Protein AF-B0XJV4-F1 (afdb_monomer_lite)

Organism: Culex quinquefasciatus (NCBI:txid7176)

Sequence (172 aa):
MNEFKGIVATGRPPSSPLPLRTKPLLPRSIPRLGGVAFAVATKNEILNTVAEYRKQFEAILARNQALPESQRIPMECFDLDERITADLKRELQAEMDLVKRKTAFDVEKARLSGEKLRKFFLEEMESMPIEVLGVRIETSVKSFRIGKLNDEYFQTVADLEERIEAEEARRR

Secondary structure (DSSP, 8-state):
----------PPPPPPPPPP-PPP-PPS------HHHHHHHHHHHHHHHHHHHHHHHHHHHHHHHHS-GGGPPPGGGGSPPHHHHHHHHHHHHHHHHHHHHHHHHHHHHHHHHHHHHHIIIIITBSS---EEE-SSSS-EEEPPP-BPPPHHHHHHHHHHHHHHHHHHHHH-

pLDDT: mean 82.24, std 18.21, range [34.78, 97.56]

Radius of gyration: 39.9 Å; chains: 1; bounding box: 121×63×105 Å

Structure (mmCIF, N/CA/C/O backbone):
data_AF-B0XJV4-F1
#
_entry.id   AF-B0XJV4-F1
#
loop_
_atom_site.group_PDB
_atom_site.id
_atom_site.type_symbol
_atom_site.label_atom_id
_atom_site.label_alt_id
_atom_site.label_comp_id
_atom_site.label_asym_id
_atom_site.label_entity_id
_atom_site.label_seq_id
_atom_site.pdbx_PDB_ins_code
_atom_site.Cartn_x
_atom_site.Cartn_y
_atom_site.Cartn_z
_atom_site.occupancy
_atom_site.B_iso_or_equiv
_atom_site.auth_seq_id
_atom_site.auth_comp_id
_atom_site.auth_asym_id
_atom_site.auth_atom_id
_atom_site.pdbx_PDB_model_num
ATOM 1 N N . MET A 1 1 ? -75.404 22.341 51.502 1.00 34.78 1 MET A N 1
ATOM 2 C CA . MET A 1 1 ? -75.491 21.281 50.479 1.00 34.78 1 MET A CA 1
ATOM 3 C C . MET A 1 1 ? -74.868 21.813 49.203 1.00 34.78 1 MET A C 1
ATOM 5 O O . MET A 1 1 ? -75.345 22.828 48.725 1.00 34.78 1 MET A O 1
ATOM 9 N N . ASN A 1 2 ? -73.811 21.127 48.755 1.00 38.44 2 ASN A N 1
ATOM 10 C CA . ASN A 1 2 ? -73.199 21.072 47.418 1.00 38.44 2 ASN A CA 1
ATOM 11 C C . ASN A 1 2 ? -72.701 22.353 46.726 1.00 38.44 2 ASN A C 1
ATOM 13 O O . ASN A 1 2 ? -73.401 23.347 46.677 1.00 38.44 2 ASN A O 1
ATOM 17 N N . GLU A 1 3 ? -71.561 22.395 46.034 1.00 36.62 3 GLU A N 1
ATOM 18 C CA . GLU A 1 3 ? -70.307 21.621 45.975 1.00 36.62 3 GLU A CA 1
ATOM 19 C C . GLU A 1 3 ? -69.396 22.390 44.977 1.00 36.62 3 GLU A C 1
ATOM 21 O O . GLU A 1 3 ? -69.869 22.932 43.985 1.00 36.62 3 GLU A O 1
ATOM 26 N N . PHE A 1 4 ? -68.100 22.467 45.290 1.00 39.34 4 PHE A N 1
ATOM 27 C CA . PHE A 1 4 ? -66.919 22.618 44.419 1.00 39.34 4 PHE A CA 1
ATOM 28 C C . PHE A 1 4 ? -66.830 23.638 43.253 1.00 39.34 4 PHE A C 1
ATOM 30 O O . PHE A 1 4 ? -67.255 23.420 42.125 1.00 39.34 4 PHE A O 1
ATOM 37 N N . LYS A 1 5 ? -66.055 24.696 43.555 1.00 44.75 5 LYS A N 1
ATOM 38 C CA . LYS A 1 5 ? -64.927 25.305 42.808 1.00 44.75 5 LYS A CA 1
ATOM 39 C C . LYS A 1 5 ? -64.725 24.920 41.331 1.00 44.75 5 LYS A C 1
ATOM 41 O O . LYS A 1 5 ? -64.356 23.798 41.000 1.00 44.75 5 LYS A O 1
ATOM 46 N N . GLY A 1 6 ? -64.785 25.951 40.487 1.00 44.38 6 GLY A N 1
ATOM 47 C CA . GLY A 1 6 ? -64.412 25.920 39.078 1.00 44.38 6 GLY A CA 1
ATOM 48 C C . GLY A 1 6 ? -62.908 25.762 38.806 1.00 44.38 6 GLY A C 1
ATOM 49 O O . GLY A 1 6 ? -62.067 26.397 39.436 1.00 44.38 6 GLY A O 1
ATOM 50 N N . ILE A 1 7 ? -62.639 24.891 37.831 1.00 42.97 7 ILE A N 1
ATOM 51 C CA . ILE A 1 7 ? -61.657 24.969 36.734 1.00 42.97 7 ILE A CA 1
ATOM 52 C C . ILE A 1 7 ? -60.261 25.499 37.109 1.00 42.97 7 ILE A C 1
ATOM 54 O O . ILE A 1 7 ? -59.965 26.690 37.038 1.00 42.97 7 ILE A O 1
ATOM 58 N N . VAL A 1 8 ? -59.366 24.556 37.414 1.00 47.91 8 VAL A N 1
ATOM 59 C CA . VAL A 1 8 ? -57.912 24.756 37.460 1.00 47.91 8 VAL A CA 1
ATOM 60 C C . VAL A 1 8 ? -57.360 24.714 36.033 1.00 47.91 8 VAL A C 1
ATOM 62 O O . VAL A 1 8 ? -57.520 23.726 35.320 1.00 47.91 8 VAL A O 1
ATOM 65 N N . ALA A 1 9 ? -56.692 25.794 35.632 1.00 48.69 9 ALA A N 1
ATOM 66 C CA . ALA A 1 9 ? -55.931 25.893 34.396 1.00 48.69 9 ALA A CA 1
ATOM 67 C C . ALA A 1 9 ? -54.719 24.943 34.421 1.00 48.69 9 ALA A C 1
ATOM 69 O O . ALA A 1 9 ? -53.778 25.150 35.185 1.00 48.69 9 ALA A O 1
ATOM 70 N N . THR A 1 10 ? -54.701 23.924 33.561 1.00 45.47 10 THR A N 1
ATOM 71 C CA . THR A 1 10 ? -53.508 23.107 33.295 1.00 45.47 10 THR A CA 1
ATOM 72 C C . THR A 1 10 ? -52.763 23.664 32.083 1.00 45.47 10 THR A C 1
ATOM 74 O O . THR A 1 10 ? -52.803 23.134 30.974 1.00 45.47 10 THR A O 1
ATOM 77 N N . GLY A 1 11 ? -52.073 24.786 32.298 1.00 44.41 11 GLY A N 1
ATOM 78 C CA . GLY A 1 11 ? -51.086 25.302 31.355 1.00 44.41 11 GLY A CA 1
ATOM 79 C C . GLY A 1 11 ? -49.894 24.349 31.265 1.00 44.41 11 GLY A C 1
ATOM 80 O O . GLY A 1 11 ? -49.215 24.091 32.257 1.00 44.41 11 GLY A O 1
ATOM 81 N N . ARG A 1 12 ? -49.635 23.815 30.069 1.00 52.47 12 ARG A N 1
ATOM 82 C CA . ARG A 1 12 ? -48.398 23.095 29.744 1.00 52.47 12 ARG A CA 1
ATOM 83 C C . ARG A 1 12 ? -47.239 24.105 29.809 1.00 52.47 12 ARG A C 1
ATOM 85 O O . ARG A 1 12 ? -47.327 25.123 29.121 1.00 52.47 12 ARG A O 1
ATOM 92 N N . PRO A 1 13 ? -46.181 23.888 30.607 1.00 56.16 13 PRO A N 1
ATOM 93 C CA . PRO A 1 13 ? -45.066 24.827 30.644 1.00 56.16 13 PRO A CA 1
ATOM 94 C C . PRO A 1 13 ? -44.337 24.837 29.287 1.00 56.16 13 PRO A C 1
ATOM 96 O O . PRO A 1 13 ? -44.207 23.778 28.661 1.00 56.16 13 PRO A O 1
ATOM 99 N N . PRO A 1 14 ? -43.871 26.004 28.803 1.00 50.50 14 PRO A N 1
ATOM 100 C CA . PRO A 1 14 ? -43.120 26.089 27.559 1.00 50.50 14 PRO A CA 1
ATOM 101 C C . PRO A 1 14 ? -41.800 25.324 27.690 1.00 50.50 14 PRO A C 1
ATOM 103 O O . PRO A 1 14 ? -41.048 25.502 28.649 1.00 50.50 14 PRO A O 1
ATOM 106 N N . SER A 1 15 ? -41.536 24.460 26.710 1.00 57.25 15 SER A N 1
ATOM 107 C CA . SER A 1 15 ? -40.297 23.699 26.571 1.00 57.25 15 SER A CA 1
ATOM 108 C C . SER A 1 15 ? -39.095 24.639 26.609 1.00 57.25 15 SER A C 1
ATOM 110 O O . SER A 1 15 ? -38.951 25.504 25.742 1.00 57.25 15 SER A O 1
ATOM 112 N N . SER A 1 16 ? -38.235 24.463 27.606 1.00 55.16 16 SER A N 1
ATOM 113 C CA . SER A 1 16 ? -36.962 25.169 27.698 1.00 55.16 16 SER A CA 1
ATOM 114 C C . SER A 1 16 ? -36.120 24.877 26.445 1.00 55.16 16 SER A C 1
ATOM 116 O O . SER A 1 16 ? -36.007 23.709 26.062 1.00 55.16 16 SER A O 1
ATOM 118 N N . PRO A 1 17 ? -35.530 25.888 25.784 1.00 52.66 17 PRO A N 1
ATOM 119 C CA . PRO A 1 17 ? -34.631 25.642 24.665 1.00 52.66 17 PRO A CA 1
ATOM 120 C C . PRO A 1 17 ? -33.374 24.921 25.169 1.00 52.66 17 PRO A C 1
ATOM 122 O O . PRO A 1 17 ? -32.753 25.342 26.145 1.00 52.66 17 PRO A O 1
ATOM 125 N N . LEU A 1 18 ? -33.019 23.816 24.507 1.00 53.72 18 LEU A N 1
ATOM 126 C CA . LEU A 1 18 ? -31.783 23.076 24.769 1.00 53.72 18 LEU A CA 1
ATOM 127 C C . LEU A 1 18 ? -30.577 24.024 24.637 1.00 53.72 18 LEU A C 1
ATOM 129 O O . LEU A 1 18 ? -30.539 24.817 23.689 1.00 53.72 18 LEU A O 1
ATOM 133 N N . PRO A 1 19 ? -29.580 23.958 25.537 1.00 47.69 19 PRO A N 1
ATOM 134 C CA . PRO A 1 19 ? -28.395 24.788 25.412 1.00 47.69 19 PRO A CA 1
ATOM 135 C C . PRO A 1 19 ? -27.655 24.422 24.122 1.00 47.69 19 PRO A C 1
ATOM 137 O O . PRO A 1 19 ? -27.308 23.263 23.886 1.00 47.69 19 PRO A O 1
ATOM 140 N N . LEU A 1 20 ? -27.422 25.428 23.277 1.00 51.75 20 LEU A N 1
ATOM 141 C CA . LEU A 1 20 ? -26.577 25.311 22.095 1.00 51.75 20 LEU A CA 1
ATOM 142 C C . LEU A 1 20 ? -2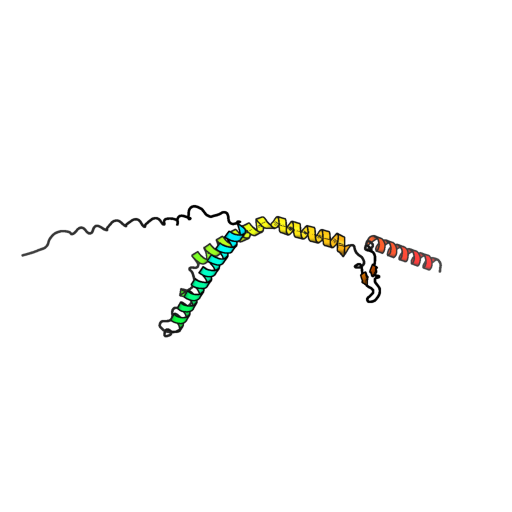5.212 24.765 22.522 1.00 51.75 20 LEU A C 1
ATOM 144 O O . LEU A 1 20 ? -24.530 25.360 23.356 1.00 51.75 20 LEU A O 1
ATOM 148 N N . ARG A 1 21 ? -24.826 23.628 21.937 1.00 47.59 21 ARG A N 1
ATOM 149 C CA . ARG A 1 21 ? -23.520 22.988 22.104 1.00 47.59 21 ARG A CA 1
ATOM 150 C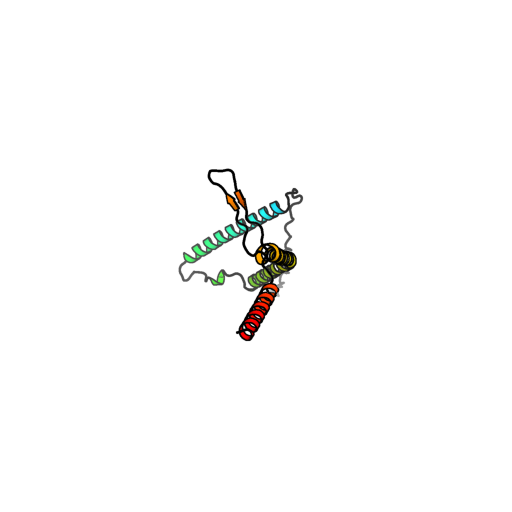 C . ARG A 1 21 ? -22.425 24.002 21.766 1.00 47.59 21 ARG A C 1
ATOM 152 O O . ARG A 1 21 ? -22.141 24.255 20.595 1.00 47.59 21 ARG A O 1
ATOM 159 N N . THR A 1 22 ? -21.823 24.605 22.786 1.00 47.50 22 THR A N 1
ATOM 160 C CA . THR A 1 22 ? -20.667 25.480 22.622 1.00 47.50 22 THR A CA 1
ATOM 161 C C . THR A 1 22 ? -19.515 24.630 22.095 1.00 47.50 22 THR A C 1
ATOM 163 O O . THR A 1 22 ? -19.130 23.622 22.689 1.00 47.50 22 THR A O 1
ATOM 166 N N . LYS A 1 23 ? -18.994 24.984 20.915 1.00 46.38 23 LYS A N 1
ATOM 167 C CA . LYS A 1 23 ? -17.762 24.377 20.400 1.00 46.38 23 LYS A CA 1
ATOM 168 C C . LYS A 1 23 ? -16.652 24.640 21.428 1.00 46.38 23 LYS A C 1
ATOM 170 O O . LYS A 1 23 ? -16.542 25.786 21.873 1.00 46.38 23 LYS A O 1
ATOM 175 N N . PRO A 1 24 ? -15.835 23.642 21.806 1.00 45.16 24 PRO A N 1
ATOM 176 C CA . PRO A 1 24 ? -14.701 23.894 22.680 1.00 45.16 24 PRO A CA 1
ATOM 177 C C . PRO A 1 24 ? -13.774 24.909 22.002 1.00 45.16 24 PRO A C 1
ATOM 179 O O . PRO A 1 24 ? -13.377 24.743 20.847 1.00 45.16 24 PRO A O 1
ATOM 182 N N . LEU A 1 25 ? -13.493 26.002 22.713 1.00 49.09 25 LEU A N 1
ATOM 183 C CA . LEU A 1 25 ? -12.528 27.016 22.307 1.00 49.09 25 LEU A CA 1
ATOM 184 C C . LEU A 1 25 ? -11.150 26.353 22.231 1.00 49.09 25 LEU A C 1
ATOM 186 O O . LEU A 1 25 ? -10.616 25.917 23.249 1.00 49.09 25 LEU A O 1
ATOM 190 N N . LEU A 1 26 ? -10.580 26.273 21.028 1.00 49.12 26 LEU A N 1
ATOM 191 C CA . LEU A 1 26 ? -9.185 25.871 20.853 1.00 49.12 26 LEU A CA 1
ATOM 192 C C . LEU A 1 26 ? -8.279 26.857 21.616 1.00 49.12 26 LEU A C 1
ATOM 194 O O . LEU A 1 26 ? -8.506 28.072 21.529 1.00 49.12 26 LEU A O 1
ATOM 198 N N . PRO A 1 27 ? -7.265 26.374 22.357 1.00 47.16 27 PRO A N 1
ATOM 199 C CA . PRO A 1 27 ? -6.384 27.238 23.127 1.00 47.16 27 PRO A CA 1
ATOM 200 C C . PRO A 1 27 ? -5.652 28.221 22.207 1.00 47.16 27 PRO A C 1
ATOM 202 O O . PRO A 1 27 ? -5.064 27.851 21.188 1.00 47.16 27 PRO A O 1
ATOM 205 N N . ARG A 1 28 ? -5.710 29.507 22.573 1.00 50.03 28 ARG A N 1
ATOM 206 C CA . ARG A 1 28 ? -4.953 30.573 21.914 1.00 50.03 28 ARG A CA 1
ATOM 207 C C . ARG A 1 28 ? -3.458 30.346 22.175 1.00 50.03 28 ARG A C 1
ATOM 209 O O . ARG A 1 28 ? -3.051 30.132 23.310 1.00 50.03 28 ARG A O 1
ATOM 216 N N . SER A 1 29 ? -2.675 30.440 21.102 1.00 54.31 29 SER A N 1
ATOM 217 C CA . SER A 1 29 ? -1.221 30.228 20.995 1.00 54.31 29 SER A CA 1
ATOM 218 C C . SER A 1 29 ? -0.736 28.781 21.165 1.00 54.31 29 SER A C 1
ATOM 220 O O . SER A 1 29 ? -0.538 28.287 22.268 1.00 54.31 29 SER A O 1
ATOM 222 N N . ILE A 1 30 ? -0.480 28.121 20.031 1.00 51.50 30 ILE A N 1
ATOM 223 C CA . ILE A 1 30 ? 0.308 26.886 19.962 1.00 51.50 30 ILE A CA 1
ATOM 224 C C . ILE A 1 30 ? 1.721 27.286 19.495 1.00 51.50 30 ILE A C 1
ATOM 226 O O . ILE A 1 30 ? 1.837 27.985 18.480 1.00 51.50 30 ILE A O 1
ATOM 230 N N . PRO A 1 31 ? 2.799 26.899 20.205 1.00 45.88 31 PRO A N 1
ATOM 231 C CA . PRO A 1 31 ? 4.165 27.118 19.737 1.00 45.88 31 PRO A CA 1
ATOM 232 C C . PRO A 1 31 ? 4.381 26.373 18.415 1.00 45.88 31 PRO A C 1
ATOM 234 O O . PRO A 1 31 ? 3.847 25.283 18.221 1.00 45.88 31 PRO A O 1
ATOM 237 N N . ARG A 1 32 ? 5.151 26.963 17.490 1.00 45.84 32 ARG A N 1
ATOM 238 C CA . ARG A 1 32 ? 5.447 26.402 16.158 1.00 45.84 32 ARG A CA 1
ATOM 239 C C . ARG A 1 32 ? 6.309 25.132 16.259 1.00 45.84 32 ARG A C 1
ATOM 241 O O . ARG A 1 32 ? 7.484 25.144 15.914 1.00 45.84 32 ARG A O 1
ATOM 248 N N . LEU A 1 33 ? 5.737 24.035 16.737 1.00 50.19 33 LEU A N 1
ATOM 249 C CA . LEU A 1 33 ? 6.283 22.696 16.560 1.00 50.19 33 LEU A CA 1
ATOM 250 C C . LEU A 1 33 ? 5.915 22.240 15.143 1.00 50.19 33 LEU A C 1
ATOM 252 O O . LEU A 1 33 ? 4.771 22.392 14.716 1.00 50.19 33 LEU A O 1
ATOM 256 N N . GLY A 1 34 ? 6.898 21.748 14.384 1.00 52.91 34 GLY A N 1
ATOM 257 C CA . GLY A 1 34 ? 6.715 21.338 12.989 1.00 52.91 34 GLY A CA 1
ATOM 258 C C . GLY A 1 34 ? 5.543 20.363 12.827 1.00 52.91 34 GLY A C 1
ATOM 259 O O . GLY A 1 34 ? 5.347 19.480 13.661 1.00 52.91 34 GLY A O 1
ATOM 260 N N . GLY A 1 35 ? 4.763 20.520 11.750 1.00 68.12 35 GLY A N 1
ATOM 261 C CA . GLY A 1 35 ? 3.467 19.846 11.569 1.00 68.12 35 GLY A CA 1
ATOM 262 C C . GLY A 1 35 ? 3.486 18.318 11.716 1.00 68.12 35 GLY A C 1
ATOM 263 O O . GLY A 1 35 ? 2.484 17.735 12.115 1.00 68.12 35 GLY A O 1
ATOM 264 N N . VAL A 1 36 ? 4.631 17.669 11.479 1.00 70.44 36 VAL A N 1
ATOM 265 C CA . VAL A 1 36 ? 4.805 16.218 11.667 1.00 70.44 36 VAL A CA 1
ATOM 266 C C . VAL A 1 36 ? 4.819 15.830 13.148 1.00 70.44 36 VAL A C 1
ATOM 268 O O . VAL A 1 36 ? 4.150 14.877 13.534 1.00 70.44 36 VAL A O 1
ATOM 271 N N . ALA A 1 37 ? 5.526 16.579 13.997 1.00 76.31 37 ALA A N 1
ATOM 272 C CA . ALA A 1 37 ? 5.592 16.294 15.431 1.00 76.31 37 ALA A CA 1
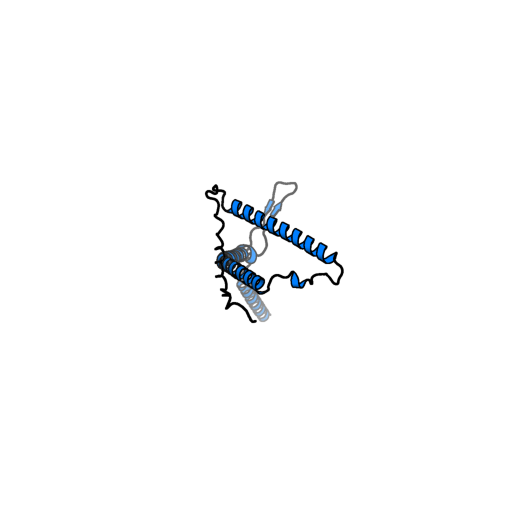ATOM 273 C C . ALA A 1 37 ? 4.221 16.477 16.098 1.00 76.31 37 ALA A C 1
ATOM 275 O O . ALA A 1 37 ? 3.815 15.659 16.921 1.00 76.31 37 ALA A O 1
ATOM 276 N N . PHE A 1 38 ? 3.479 17.507 15.680 1.00 75.75 38 PHE A N 1
ATOM 277 C CA . PHE A 1 38 ? 2.107 17.727 16.129 1.00 75.75 38 PHE A CA 1
ATOM 278 C C . PHE A 1 38 ? 1.173 16.585 15.700 1.00 75.75 38 PHE A C 1
ATOM 280 O O . PHE A 1 38 ? 0.443 16.058 16.532 1.00 75.75 38 PHE A O 1
ATOM 287 N N . ALA A 1 39 ? 1.237 16.145 14.438 1.00 78.50 39 ALA A N 1
ATOM 288 C CA . ALA A 1 39 ? 0.418 15.037 13.938 1.00 78.50 39 ALA A CA 1
ATOM 289 C C . ALA A 1 39 ? 0.713 13.697 14.641 1.00 78.50 39 ALA A C 1
ATOM 291 O O . ALA A 1 39 ? -0.192 12.897 14.873 1.00 78.50 39 ALA A O 1
ATOM 292 N N . VAL A 1 40 ? 1.975 13.440 14.996 1.00 87.31 40 VAL A N 1
ATOM 293 C CA . VAL A 1 40 ? 2.355 12.242 15.760 1.00 87.31 40 VAL A CA 1
ATOM 294 C C . VAL A 1 40 ? 1.822 12.317 17.190 1.00 87.31 40 VAL A C 1
ATOM 296 O O . VAL A 1 40 ? 1.285 11.330 17.690 1.00 87.31 40 VAL A O 1
ATOM 299 N N . ALA A 1 41 ? 1.928 13.479 17.837 1.00 88.06 41 ALA A N 1
ATOM 300 C CA . ALA A 1 41 ? 1.422 13.675 19.190 1.00 88.06 41 ALA A CA 1
ATOM 301 C C . ALA A 1 41 ? -0.102 13.484 19.265 1.00 88.06 41 ALA A C 1
ATOM 303 O O . ALA A 1 41 ? -0.573 12.716 20.101 1.00 88.06 41 ALA A O 1
ATOM 304 N N . THR A 1 42 ? -0.861 14.095 18.351 1.00 89.44 42 THR A N 1
ATOM 305 C CA . THR A 1 42 ? -2.326 13.949 18.305 1.00 89.44 42 THR A CA 1
ATOM 306 C C . THR A 1 42 ? -2.754 12.524 17.975 1.00 89.44 42 THR A C 1
ATOM 308 O O . THR A 1 42 ? -3.685 12.002 18.583 1.00 89.44 42 THR A O 1
ATOM 311 N N . LYS A 1 43 ? -2.049 11.841 17.064 1.00 92.38 43 LYS A N 1
ATOM 312 C CA . LYS A 1 43 ? -2.284 10.416 16.796 1.00 92.38 43 LYS A CA 1
ATOM 313 C C . LYS A 1 43 ? -2.105 9.578 18.061 1.00 92.38 43 LYS A C 1
ATOM 315 O O . LYS A 1 43 ? -2.957 8.748 18.363 1.00 92.38 43 LYS A O 1
ATOM 320 N N . ASN A 1 44 ? -1.006 9.779 18.785 1.00 93.06 44 ASN A N 1
ATOM 321 C CA . ASN A 1 44 ? -0.728 9.027 20.006 1.00 93.06 44 ASN A CA 1
ATOM 322 C C . ASN A 1 44 ? -1.775 9.302 21.091 1.00 93.06 44 ASN A C 1
ATOM 324 O O . ASN A 1 44 ? -2.195 8.373 21.773 1.00 93.06 44 ASN A O 1
ATOM 328 N N . GLU A 1 45 ? -2.237 10.546 21.216 1.00 95.38 45 GLU A N 1
ATOM 329 C CA . GLU A 1 45 ? -3.328 10.910 22.122 1.00 95.38 45 GLU A CA 1
ATOM 330 C C . GLU A 1 45 ? -4.614 10.142 21.791 1.00 95.38 45 GLU A C 1
ATOM 332 O O . GLU A 1 45 ? -5.157 9.464 22.660 1.00 95.38 45 GLU A O 1
ATOM 337 N N . ILE A 1 46 ? -5.038 10.146 20.522 1.00 93.81 46 ILE A N 1
ATOM 338 C CA . ILE A 1 46 ? -6.218 9.396 20.064 1.00 93.81 46 ILE A CA 1
ATOM 339 C C . ILE A 1 46 ? -6.064 7.899 20.359 1.00 93.81 46 ILE A C 1
ATOM 341 O O . ILE A 1 46 ? -6.996 7.268 20.856 1.00 93.81 46 ILE A O 1
ATOM 345 N N . LEU A 1 47 ? -4.890 7.321 20.086 1.00 94.94 47 LEU A N 1
ATOM 346 C CA . LEU A 1 47 ? -4.626 5.904 20.354 1.00 94.94 47 LEU A CA 1
ATOM 347 C C . LEU A 1 47 ? -4.718 5.573 21.846 1.00 94.94 47 LEU A C 1
ATOM 349 O O . LEU A 1 47 ? -5.296 4.547 22.204 1.00 94.94 47 LEU A O 1
ATOM 353 N N . ASN A 1 48 ? -4.207 6.447 22.712 1.00 95.94 48 ASN A N 1
ATOM 354 C CA . ASN A 1 48 ? -4.315 6.282 24.158 1.00 95.94 48 ASN A CA 1
ATOM 355 C C . ASN A 1 48 ? -5.776 6.343 24.617 1.00 95.94 48 ASN A C 1
ATOM 357 O O . ASN A 1 48 ? -6.204 5.515 25.418 1.00 95.94 48 ASN A O 1
ATOM 361 N N . THR A 1 49 ? -6.564 7.273 24.074 1.00 96.38 49 THR A N 1
ATOM 362 C CA . THR A 1 49 ? -7.999 7.371 24.369 1.00 96.38 49 THR A CA 1
ATOM 363 C C . THR A 1 49 ? -8.757 6.116 23.930 1.00 96.38 49 THR A C 1
ATOM 365 O O . THR A 1 49 ? -9.560 5.582 24.693 1.00 96.38 49 THR A O 1
ATOM 368 N N . VAL A 1 50 ? -8.475 5.593 22.732 1.00 95.25 50 VAL A N 1
ATOM 369 C CA . VAL A 1 50 ? -9.081 4.344 22.238 1.00 95.25 50 VAL A CA 1
ATOM 370 C C . VAL A 1 50 ? -8.696 3.154 23.118 1.00 95.25 50 VAL A C 1
ATOM 372 O O . VAL A 1 50 ? -9.552 2.328 23.435 1.00 95.25 50 VAL A O 1
ATOM 375 N N . ALA A 1 51 ? -7.433 3.067 23.542 1.00 96.25 51 ALA A N 1
ATOM 376 C CA . ALA A 1 51 ? -6.969 2.008 24.435 1.00 96.25 51 ALA A CA 1
ATOM 377 C C . ALA A 1 51 ? -7.688 2.047 25.794 1.00 96.25 51 ALA A C 1
ATOM 379 O O . ALA A 1 51 ? -8.102 1.006 26.305 1.00 96.25 51 ALA A O 1
ATOM 380 N N . GLU A 1 52 ? -7.893 3.242 26.346 1.00 97.44 52 GLU A N 1
ATOM 381 C CA . GLU A 1 52 ? -8.629 3.427 27.595 1.00 97.44 52 GLU A CA 1
ATOM 382 C C . GLU A 1 52 ? -10.102 3.014 27.453 1.00 97.44 52 GLU A C 1
ATOM 384 O O . GLU A 1 52 ? -10.599 2.221 28.253 1.00 97.44 52 GLU A O 1
ATOM 389 N N . TYR A 1 53 ? -10.794 3.450 26.394 1.00 95.75 53 TYR A N 1
ATOM 390 C CA . TYR A 1 53 ? -12.179 3.028 26.153 1.00 95.75 53 TYR A CA 1
ATOM 391 C C . TYR A 1 53 ? -12.310 1.527 25.916 1.00 95.75 53 TYR A C 1
ATOM 393 O O . TYR A 1 53 ? -13.262 0.913 26.397 1.00 95.75 53 TYR A O 1
ATOM 401 N N . ARG A 1 54 ? -11.336 0.907 25.246 1.00 95.50 54 ARG A N 1
ATOM 402 C CA . ARG A 1 54 ? -11.304 -0.546 25.077 1.00 95.50 54 ARG A CA 1
ATOM 403 C C . ARG A 1 54 ? -11.201 -1.264 26.419 1.00 95.50 54 ARG A C 1
ATOM 405 O O . ARG A 1 54 ? -11.965 -2.191 26.668 1.00 95.50 54 ARG A O 1
ATOM 412 N N . LYS A 1 55 ? -10.314 -0.811 27.305 1.00 97.00 55 LYS A N 1
ATOM 413 C CA . LYS A 1 55 ? -10.171 -1.376 28.652 1.00 97.00 55 LYS A CA 1
ATOM 414 C C . LYS A 1 55 ? -11.460 -1.236 29.465 1.00 97.00 55 LYS A C 1
ATOM 416 O O . LYS A 1 55 ? -11.864 -2.173 30.153 1.00 97.00 55 LYS A O 1
ATOM 421 N N . GLN A 1 56 ? -12.123 -0.083 29.378 1.00 96.50 56 GLN A N 1
ATOM 422 C CA . GLN A 1 56 ? -13.414 0.141 30.034 1.00 96.50 56 GLN A CA 1
ATOM 423 C C . GLN A 1 56 ? -14.498 -0.789 29.478 1.00 96.50 56 GLN A C 1
ATOM 425 O O . GLN A 1 56 ? -15.254 -1.376 30.250 1.00 96.50 56 GLN A O 1
ATOM 430 N N . PHE A 1 57 ? -14.539 -0.973 28.159 1.00 95.00 57 PHE A N 1
ATOM 431 C CA . PHE A 1 57 ? -15.471 -1.881 27.502 1.00 95.00 57 PHE A CA 1
ATOM 432 C C . PHE A 1 57 ? -15.243 -3.344 27.910 1.00 95.00 57 PHE A C 1
ATOM 434 O O . PHE A 1 57 ? -16.184 -4.024 28.311 1.00 95.00 57 PHE A O 1
ATOM 441 N N . GLU A 1 58 ? -13.994 -3.811 27.916 1.00 95.62 58 GLU A N 1
ATOM 442 C CA . GLU A 1 58 ? -13.634 -5.157 28.381 1.00 95.62 58 GLU A CA 1
ATOM 443 C C . GLU A 1 58 ? -14.026 -5.374 29.854 1.00 95.62 58 GLU A C 1
ATOM 445 O O . GLU A 1 58 ? -14.550 -6.431 30.211 1.00 95.62 58 GLU A O 1
ATOM 450 N N . ALA A 1 59 ? -13.868 -4.357 30.709 1.00 96.19 59 ALA A N 1
ATOM 451 C CA . ALA A 1 59 ? -14.321 -4.418 32.098 1.00 96.19 59 ALA A CA 1
ATOM 452 C C . ALA A 1 59 ? -15.854 -4.516 32.222 1.00 96.19 59 ALA A C 1
ATOM 454 O O . ALA A 1 59 ? -16.354 -5.221 33.101 1.00 96.19 59 ALA A O 1
ATOM 455 N N . ILE A 1 60 ? -16.609 -3.833 31.355 1.00 95.19 60 ILE A N 1
ATOM 456 C CA . ILE A 1 60 ? -18.075 -3.940 31.294 1.00 95.19 60 ILE A CA 1
ATOM 457 C C . ILE A 1 60 ? -18.487 -5.346 30.849 1.00 95.19 60 ILE A C 1
ATOM 459 O O . ILE A 1 60 ? -19.350 -5.949 31.485 1.00 95.19 60 ILE A O 1
ATOM 463 N N . LEU A 1 61 ? -17.839 -5.902 29.822 1.00 94.88 61 LEU A N 1
ATOM 464 C CA . LEU A 1 61 ? -18.106 -7.263 29.355 1.00 94.88 61 LEU A CA 1
ATOM 465 C C . LEU A 1 61 ? -17.819 -8.307 30.439 1.00 94.88 61 LEU A C 1
ATOM 467 O O . LEU A 1 61 ? -18.645 -9.188 30.670 1.00 94.88 61 LEU A O 1
ATOM 471 N N . ALA A 1 62 ? -16.700 -8.180 31.156 1.00 94.62 62 ALA A N 1
ATOM 472 C CA . ALA A 1 62 ? -16.366 -9.072 32.264 1.00 94.62 62 ALA A CA 1
ATOM 473 C C . ALA A 1 62 ? -17.411 -9.006 33.394 1.00 94.62 62 ALA A C 1
ATOM 475 O O . ALA A 1 62 ? -17.830 -10.039 33.917 1.00 94.62 62 ALA A O 1
ATOM 476 N N . ARG A 1 63 ? -17.888 -7.799 33.739 1.00 94.75 63 ARG A N 1
ATOM 477 C CA . ARG A 1 63 ? -18.979 -7.619 34.714 1.00 94.75 63 ARG A CA 1
ATOM 478 C C . ARG A 1 63 ? -20.280 -8.249 34.229 1.00 94.75 63 ARG A C 1
ATOM 480 O O . ARG A 1 63 ? -20.943 -8.908 35.018 1.00 94.75 63 ARG A O 1
ATOM 487 N N . ASN A 1 64 ? -20.618 -8.083 32.952 1.00 94.75 64 ASN A N 1
ATOM 488 C CA . ASN A 1 64 ? -21.809 -8.681 32.356 1.00 94.75 64 ASN A CA 1
ATOM 489 C C . ASN A 1 64 ? -21.744 -10.218 32.389 1.00 94.75 64 ASN A C 1
ATOM 491 O O . ASN A 1 64 ? -22.715 -10.865 32.755 1.00 94.75 64 ASN A O 1
ATOM 495 N N . GLN A 1 65 ? -20.588 -10.817 32.091 1.00 92.81 65 GLN A N 1
ATOM 496 C CA . GLN A 1 65 ? -20.400 -12.273 32.146 1.00 92.81 65 GLN A CA 1
ATOM 497 C C . GLN A 1 65 ? -20.485 -12.848 33.567 1.00 92.81 65 GLN A C 1
ATOM 499 O O . GLN A 1 65 ? -20.949 -13.978 33.744 1.00 92.81 65 GLN A O 1
ATOM 504 N N . ALA A 1 66 ? -20.071 -12.076 34.576 1.00 94.50 66 ALA A N 1
ATOM 505 C CA . ALA A 1 66 ? -20.174 -12.461 35.982 1.00 94.50 66 ALA A CA 1
ATOM 506 C C . ALA A 1 66 ? -21.624 -12.478 36.507 1.00 94.50 66 ALA A C 1
ATOM 508 O O . ALA A 1 66 ? -21.877 -13.053 37.567 1.00 94.50 66 ALA A O 1
ATOM 509 N N . LEU A 1 67 ? -22.576 -11.874 35.786 1.00 94.00 67 LEU A N 1
ATOM 510 C CA . LEU A 1 67 ? -23.993 -11.930 36.140 1.00 94.00 67 LEU A CA 1
ATOM 511 C C . LEU A 1 67 ? -24.598 -13.309 35.814 1.00 94.00 67 LEU A C 1
ATOM 513 O O . LEU A 1 67 ? -24.154 -13.979 34.870 1.00 94.00 67 LEU A O 1
ATOM 517 N N . PRO A 1 68 ? -25.641 -13.732 36.556 1.00 94.31 68 PRO A N 1
ATOM 518 C CA . PRO A 1 68 ? -26.454 -14.891 36.197 1.00 94.31 68 PRO A CA 1
ATOM 519 C C . PRO A 1 68 ? -27.030 -14.751 34.785 1.00 94.31 68 PRO A C 1
ATOM 521 O O . PRO A 1 68 ? -27.370 -13.645 34.372 1.00 94.31 68 PRO A O 1
ATOM 524 N N . GLU A 1 69 ? -27.199 -15.862 34.064 1.00 90.31 69 GLU A N 1
ATOM 525 C C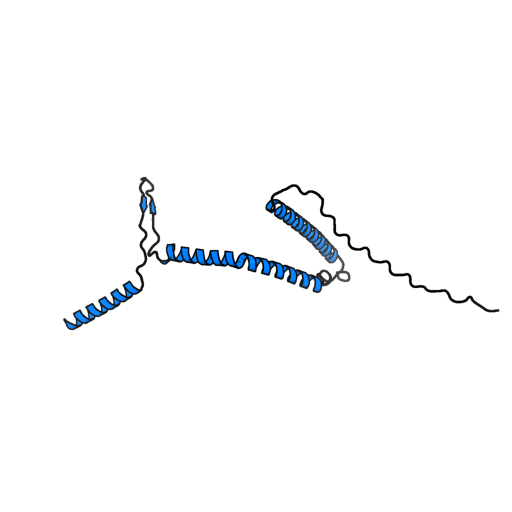A . GLU A 1 69 ? -27.636 -15.868 32.654 1.00 90.31 69 GLU A CA 1
ATOM 526 C C . GLU A 1 69 ? -28.918 -15.070 32.392 1.00 90.31 69 GLU A C 1
ATOM 528 O O . GLU A 1 69 ? -29.011 -14.386 31.379 1.00 90.31 69 GLU A O 1
ATOM 533 N N . SER A 1 70 ? -29.863 -15.078 33.334 1.00 92.31 70 SER A N 1
ATOM 534 C CA . SER A 1 70 ? -31.118 -14.323 33.240 1.00 92.31 70 SER A CA 1
ATOM 535 C C . SER A 1 70 ? -30.952 -12.800 33.265 1.00 92.31 70 SER A C 1
ATOM 537 O O . SER A 1 70 ? -31.882 -12.083 32.907 1.00 92.31 70 SER A O 1
ATOM 539 N N . GLN A 1 71 ? -29.797 -12.301 33.707 1.00 90.62 71 GLN A N 1
ATOM 540 C CA . GLN A 1 71 ? -29.482 -10.876 33.837 1.00 90.62 71 GLN A CA 1
ATOM 541 C C . GLN A 1 71 ? -28.360 -10.434 32.890 1.00 90.62 71 GLN A C 1
ATOM 543 O O . GLN A 1 71 ? -27.968 -9.268 32.913 1.00 90.62 71 GLN A O 1
ATOM 548 N N . ARG A 1 72 ? -27.826 -11.347 32.068 1.00 94.31 72 ARG A N 1
ATOM 549 C CA . ARG A 1 72 ? -26.796 -11.012 31.084 1.00 94.31 72 ARG A CA 1
ATOM 550 C C . ARG A 1 72 ? -27.410 -10.200 29.954 1.00 94.31 72 ARG A C 1
ATOM 552 O O . ARG A 1 72 ? -28.397 -10.603 29.345 1.00 94.31 72 ARG A O 1
ATOM 559 N N . ILE A 1 73 ? -26.785 -9.071 29.654 1.00 92.94 73 ILE A N 1
ATOM 560 C CA . ILE A 1 73 ? -27.121 -8.254 28.494 1.00 92.94 73 ILE A CA 1
ATOM 561 C C . ILE A 1 73 ? -26.646 -9.002 27.235 1.00 92.94 73 ILE A C 1
ATOM 563 O O . ILE A 1 73 ? -25.479 -9.417 27.207 1.00 92.94 73 ILE A O 1
ATOM 567 N N . PRO A 1 74 ? -27.509 -9.186 26.219 1.00 92.31 74 PRO A N 1
ATOM 568 C CA . PRO A 1 74 ? -27.129 -9.773 24.936 1.00 92.31 74 PRO A CA 1
ATOM 569 C C . PRO A 1 74 ? -26.028 -8.971 24.232 1.00 92.31 74 PRO A C 1
ATOM 571 O O . PRO A 1 74 ? -25.887 -7.766 24.452 1.00 92.31 74 PRO A O 1
ATOM 574 N N . MET A 1 75 ? -25.240 -9.630 23.380 1.00 88.06 75 MET A N 1
ATOM 575 C CA . MET A 1 75 ? -24.094 -8.985 22.729 1.00 88.06 75 MET A CA 1
ATOM 576 C C . MET A 1 75 ? -24.534 -7.858 21.784 1.00 88.06 75 MET A C 1
ATOM 578 O O . MET A 1 75 ? -23.880 -6.825 21.704 1.00 88.06 75 MET A O 1
ATOM 582 N N . GLU A 1 76 ? -25.688 -8.027 21.150 1.00 89.69 76 GLU A N 1
ATOM 583 C CA . GLU A 1 76 ? -26.276 -7.108 20.176 1.00 89.69 76 GLU A CA 1
ATOM 584 C C . GLU A 1 76 ? -26.593 -5.739 20.799 1.00 89.69 76 GLU A C 1
ATOM 586 O O . GLU A 1 76 ? -26.620 -4.720 20.117 1.00 89.69 76 GLU A O 1
ATOM 591 N N . CYS A 1 77 ? -26.805 -5.683 22.118 1.00 88.44 77 CYS A N 1
ATOM 592 C CA . CYS A 1 77 ? -27.021 -4.425 22.834 1.00 88.44 77 CYS A CA 1
ATOM 593 C C . CYS A 1 77 ? -25.729 -3.622 23.057 1.00 88.44 77 CYS A C 1
ATOM 595 O O . CYS A 1 77 ? -25.806 -2.459 23.455 1.00 88.44 77 CYS A O 1
ATOM 597 N N . PHE A 1 78 ? -24.558 -4.229 22.846 1.00 89.56 78 PHE A N 1
ATOM 598 C CA . PHE A 1 78 ? -23.265 -3.545 22.891 1.00 89.56 78 PHE A CA 1
ATOM 599 C C . PHE A 1 78 ? -22.816 -3.039 21.517 1.00 89.56 78 PHE A C 1
ATOM 601 O O . PHE A 1 78 ? -21.832 -2.298 21.442 1.00 89.56 78 PHE A O 1
ATOM 608 N N . ASP A 1 79 ? -23.524 -3.408 20.450 1.00 89.38 79 ASP A N 1
ATOM 609 C CA . ASP A 1 79 ? -23.240 -2.903 19.118 1.00 89.38 79 ASP A CA 1
ATOM 610 C C . ASP A 1 79 ? -23.635 -1.428 18.997 1.00 89.38 79 ASP A C 1
ATOM 612 O O . ASP A 1 79 ? -24.618 -0.945 19.567 1.00 89.38 79 ASP A O 1
ATOM 616 N N . LEU A 1 80 ? -22.834 -0.684 18.238 1.00 88.56 80 LEU A N 1
ATOM 617 C CA . LEU A 1 80 ? -23.174 0.685 17.873 1.00 88.56 80 LEU A CA 1
ATOM 618 C C . LEU A 1 80 ? -24.359 0.679 16.906 1.00 88.56 80 LEU A C 1
ATOM 620 O O . LEU A 1 80 ? -24.426 -0.159 16.008 1.00 88.56 80 LEU A O 1
ATOM 624 N N . ASP A 1 81 ? -25.235 1.678 17.040 1.00 93.31 81 ASP A N 1
ATOM 625 C CA . ASP A 1 81 ? -26.357 1.880 16.122 1.00 93.31 81 ASP A CA 1
ATOM 626 C C . ASP A 1 81 ? -25.881 1.827 14.661 1.00 93.31 81 ASP A C 1
ATOM 628 O O . ASP A 1 81 ? -24.892 2.464 14.271 1.00 93.31 81 ASP A O 1
ATOM 632 N N . GLU A 1 82 ? -26.588 1.052 13.843 1.00 92.94 82 GLU A N 1
ATOM 633 C CA . GLU A 1 82 ? -26.217 0.798 12.453 1.00 92.94 82 GLU A CA 1
ATOM 634 C C . GLU A 1 82 ? -26.090 2.084 11.631 1.00 92.94 82 GLU A C 1
ATOM 636 O O . GLU A 1 82 ? -25.242 2.161 10.740 1.00 92.94 82 GLU A O 1
ATOM 641 N N . ARG A 1 83 ? -26.886 3.117 11.938 1.00 94.56 83 ARG A N 1
ATOM 642 C CA . ARG A 1 83 ? -26.858 4.413 11.243 1.00 94.56 83 ARG A CA 1
ATOM 643 C C . ARG A 1 83 ? -25.549 5.135 11.510 1.00 94.56 83 ARG A C 1
ATOM 645 O O . ARG A 1 83 ? -24.918 5.618 10.574 1.00 94.56 83 ARG A O 1
ATOM 652 N N . ILE A 1 84 ? -25.113 5.128 12.769 1.00 93.56 84 ILE A N 1
ATOM 653 C CA . ILE A 1 84 ? -23.826 5.690 13.184 1.00 93.56 84 ILE A CA 1
ATOM 654 C C . ILE A 1 84 ? -22.705 4.929 12.475 1.00 93.56 84 ILE A C 1
ATOM 656 O O . ILE A 1 84 ? -21.869 5.528 11.803 1.00 93.56 84 ILE A O 1
ATOM 660 N N . THR A 1 85 ? -22.724 3.597 12.537 1.00 93.69 85 THR A N 1
ATOM 661 C CA . THR A 1 85 ? -21.711 2.763 11.880 1.00 93.69 85 THR A CA 1
ATOM 662 C C . THR A 1 85 ? -21.652 2.994 10.363 1.00 93.69 85 THR A C 1
ATOM 664 O O . THR A 1 85 ? -20.563 3.055 9.785 1.00 93.69 85 THR A O 1
ATOM 667 N N . ALA A 1 86 ? -22.800 3.141 9.700 1.00 95.81 86 ALA A N 1
ATOM 668 C CA . ALA A 1 86 ? -22.876 3.413 8.268 1.00 95.81 86 ALA A CA 1
ATOM 669 C C . ALA A 1 86 ? -22.342 4.807 7.906 1.00 95.81 86 ALA A C 1
ATOM 671 O O . ALA A 1 86 ? -21.627 4.945 6.911 1.00 95.81 86 ALA A O 1
ATOM 672 N N . ASP A 1 87 ? -22.652 5.823 8.714 1.00 96.50 87 ASP A N 1
ATOM 673 C CA . ASP A 1 87 ? -22.140 7.183 8.542 1.00 96.50 87 ASP A CA 1
ATOM 674 C C . ASP A 1 87 ? -20.611 7.221 8.665 1.00 96.50 87 ASP A C 1
ATOM 676 O O . ASP A 1 87 ? -19.946 7.696 7.742 1.00 96.50 87 ASP A O 1
ATOM 680 N N . LEU A 1 88 ? -20.040 6.620 9.719 1.00 94.88 88 LEU A N 1
ATOM 681 C CA . LEU A 1 88 ? -18.582 6.551 9.899 1.00 94.88 88 LEU A CA 1
ATOM 682 C C . LEU A 1 88 ? -17.889 5.832 8.735 1.00 94.88 88 LEU A C 1
ATOM 684 O O . LEU A 1 88 ? -16.853 6.284 8.248 1.00 94.88 88 LEU A O 1
ATOM 688 N N . LYS A 1 89 ? -18.457 4.715 8.260 1.00 95.88 89 LYS A N 1
ATOM 689 C CA . LYS A 1 89 ? -17.912 3.986 7.103 1.00 95.88 89 LYS A CA 1
ATOM 690 C C . LYS A 1 89 ? -17.905 4.852 5.845 1.00 95.88 89 LYS A C 1
ATOM 692 O O . LYS A 1 89 ? -16.937 4.813 5.089 1.00 95.88 89 LYS A O 1
ATOM 697 N N . ARG A 1 90 ? -18.963 5.636 5.621 1.00 97.38 90 ARG A N 1
ATOM 698 C CA . ARG A 1 90 ? -19.070 6.534 4.466 1.00 97.38 90 ARG A CA 1
ATOM 699 C C . ARG A 1 90 ? -18.033 7.650 4.521 1.00 97.38 90 ARG A C 1
ATOM 701 O O . ARG A 1 90 ? -17.396 7.927 3.508 1.00 97.38 90 ARG A O 1
ATOM 708 N N . GLU A 1 91 ? -17.858 8.269 5.685 1.00 96.88 91 GLU A N 1
ATOM 709 C CA . GLU A 1 91 ? -16.853 9.317 5.893 1.00 96.88 91 GLU A CA 1
ATOM 710 C C . GLU A 1 91 ? -15.438 8.780 5.661 1.00 96.88 91 GLU A C 1
ATOM 712 O O . GLU A 1 91 ? -14.695 9.338 4.853 1.00 96.88 91 GLU A O 1
ATOM 717 N N . LEU A 1 92 ? -15.103 7.636 6.267 1.00 95.69 92 LEU A N 1
ATOM 718 C CA . LEU A 1 92 ? -13.811 6.978 6.070 1.00 95.69 92 LEU A CA 1
ATOM 719 C C . LEU A 1 92 ? -13.559 6.653 4.593 1.00 95.69 92 LEU A C 1
ATOM 721 O O . LEU A 1 92 ? -12.467 6.890 4.077 1.00 95.69 92 LEU A O 1
ATOM 725 N N . GLN A 1 93 ? -14.567 6.127 3.898 1.00 97.38 93 GLN A N 1
ATOM 726 C CA . GLN A 1 93 ? -14.452 5.807 2.481 1.00 97.38 93 GLN A CA 1
ATOM 727 C C . GLN A 1 93 ? -14.181 7.064 1.641 1.00 97.38 93 GLN A C 1
ATOM 729 O O . GLN A 1 93 ? -13.294 7.051 0.787 1.00 97.38 93 GLN A O 1
ATOM 734 N N . ALA A 1 94 ? -14.877 8.168 1.922 1.00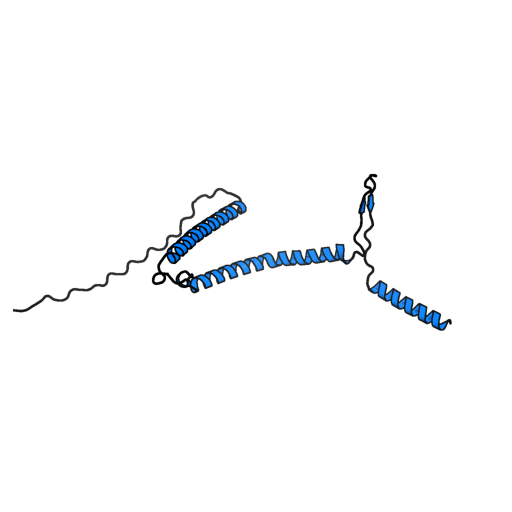 97.50 94 ALA A N 1
ATOM 735 C CA . ALA A 1 94 ? -14.672 9.437 1.230 1.00 97.50 94 ALA A CA 1
ATOM 736 C C . ALA A 1 94 ? -13.255 10.000 1.446 1.00 97.50 94 ALA A C 1
ATOM 738 O O . ALA A 1 94 ? -12.635 10.495 0.497 1.00 97.50 94 ALA A O 1
ATOM 739 N N . GLU A 1 95 ? -12.716 9.896 2.664 1.00 96.69 95 GLU A N 1
ATOM 740 C CA . GLU A 1 95 ? -11.333 10.284 2.961 1.00 96.69 95 GLU A CA 1
ATOM 741 C C . GLU A 1 95 ? -10.322 9.400 2.224 1.00 96.69 95 GLU A C 1
ATOM 743 O O . GLU A 1 95 ? -9.394 9.912 1.592 1.00 96.69 95 GLU A O 1
ATOM 748 N N . MET A 1 96 ? -10.524 8.081 2.231 1.00 96.56 96 MET A N 1
ATOM 749 C CA . MET A 1 96 ? -9.659 7.141 1.514 1.00 96.56 96 MET A CA 1
ATOM 750 C C . MET A 1 96 ? -9.660 7.406 0.010 1.00 96.56 96 MET A C 1
ATOM 752 O O . MET A 1 96 ? -8.602 7.414 -0.622 1.00 96.56 96 MET A O 1
ATOM 756 N N . ASP A 1 97 ? -10.821 7.687 -0.574 1.00 97.06 97 ASP A N 1
ATOM 757 C CA . ASP A 1 97 ? -10.936 8.002 -1.997 1.00 97.06 97 ASP A CA 1
ATOM 758 C C . ASP A 1 97 ? -10.325 9.364 -2.341 1.00 97.06 97 ASP A C 1
ATOM 760 O O . ASP A 1 97 ? -9.807 9.564 -3.443 1.00 97.06 97 ASP A O 1
ATOM 764 N N . LEU A 1 98 ? -10.316 10.312 -1.403 1.00 96.38 98 LEU A N 1
ATOM 765 C CA . LEU A 1 98 ? -9.552 11.546 -1.552 1.00 96.38 98 LEU A CA 1
ATOM 766 C C . LEU A 1 98 ? -8.041 11.280 -1.548 1.00 96.38 98 LEU A C 1
ATOM 768 O O . LEU A 1 98 ? -7.340 11.819 -2.406 1.00 96.38 98 LEU A O 1
ATOM 772 N N . VAL A 1 99 ? -7.536 10.458 -0.622 1.00 96.88 99 VAL A N 1
ATOM 773 C CA . VAL A 1 99 ? -6.108 10.100 -0.572 1.00 96.88 99 VAL A CA 1
ATOM 774 C C . VAL A 1 99 ? -5.696 9.391 -1.856 1.00 96.88 99 VAL A C 1
ATOM 776 O O . VAL A 1 99 ? -4.741 9.828 -2.490 1.00 96.88 99 VAL A O 1
ATOM 779 N N . LYS A 1 100 ? -6.456 8.381 -2.299 1.00 95.75 100 LYS A N 1
ATOM 780 C CA . LYS A 1 100 ? -6.193 7.662 -3.556 1.00 95.75 100 LYS A CA 1
ATOM 781 C C . LYS A 1 100 ? -6.110 8.608 -4.747 1.00 95.75 100 LYS A C 1
ATOM 783 O O . LYS A 1 100 ? -5.179 8.512 -5.533 1.00 95.75 100 LYS A O 1
ATOM 788 N N . ARG A 1 101 ? -7.049 9.552 -4.877 1.00 95.88 101 ARG A N 1
ATOM 789 C CA . ARG A 1 101 ? -7.017 10.540 -5.969 1.00 95.88 101 ARG A CA 1
ATOM 790 C C . ARG A 1 101 ? -5.782 11.433 -5.908 1.00 95.88 101 ARG A C 1
ATOM 792 O O . ARG A 1 101 ? -5.202 11.723 -6.948 1.00 95.88 101 ARG A O 1
ATOM 799 N N . LYS A 1 102 ? -5.372 11.855 -4.709 1.00 96.00 102 LYS A N 1
ATOM 800 C CA . LYS A 1 102 ? -4.175 12.688 -4.522 1.00 96.00 102 LYS A CA 1
ATOM 801 C C . LYS A 1 102 ? -2.885 11.935 -4.839 1.00 96.00 102 LYS A C 1
ATOM 803 O O . LYS A 1 102 ? -1.973 12.538 -5.385 1.00 96.00 102 LYS A O 1
ATOM 808 N N . THR A 1 103 ? -2.812 10.645 -4.517 1.00 96.38 103 THR A N 1
ATOM 809 C CA . THR A 1 103 ? -1.599 9.835 -4.703 1.00 96.38 103 THR A CA 1
ATOM 810 C C . THR A 1 103 ? -1.557 9.078 -6.030 1.00 96.38 103 THR A C 1
ATOM 812 O O . THR A 1 103 ? -0.499 8.569 -6.391 1.00 96.38 103 THR A O 1
ATOM 815 N N . ALA A 1 104 ? -2.663 9.023 -6.782 1.00 96.12 104 ALA A N 1
ATOM 816 C CA . ALA A 1 104 ? -2.772 8.261 -8.029 1.00 96.12 104 ALA A CA 1
ATOM 817 C C . ALA A 1 104 ? -1.665 8.598 -9.036 1.00 96.12 104 ALA A C 1
ATOM 819 O O . ALA A 1 104 ? -1.047 7.697 -9.598 1.00 96.12 104 ALA A O 1
ATOM 820 N N . PHE A 1 105 ? -1.384 9.889 -9.234 1.00 96.00 105 PHE A N 1
ATOM 821 C CA . PHE A 1 105 ? -0.346 10.323 -10.165 1.00 96.00 105 PHE A CA 1
ATOM 822 C C . PHE A 1 105 ? 1.052 9.882 -9.723 1.00 96.00 105 PHE A C 1
ATOM 824 O O . PHE A 1 105 ? 1.810 9.359 -10.533 1.00 96.00 105 PHE A O 1
ATOM 831 N N . ASP A 1 106 ? 1.393 10.067 -8.447 1.00 97.19 106 ASP A N 1
ATOM 832 C CA . ASP A 1 106 ? 2.722 9.727 -7.935 1.00 97.19 106 ASP A CA 1
ATOM 833 C C . ASP A 1 106 ? 2.973 8.220 -7.980 1.00 97.19 106 ASP A C 1
ATOM 835 O O . ASP A 1 106 ? 4.056 7.785 -8.377 1.00 97.19 106 ASP A O 1
ATOM 839 N N . VAL A 1 107 ? 1.957 7.424 -7.637 1.00 96.94 107 VAL A N 1
ATOM 840 C CA . VAL A 1 107 ? 2.006 5.961 -7.737 1.00 96.94 107 VAL A CA 1
ATOM 841 C C . VAL A 1 107 ? 2.232 5.534 -9.184 1.00 96.94 107 VAL A C 1
ATOM 843 O O . VAL A 1 107 ? 3.132 4.742 -9.457 1.00 96.94 107 VAL A O 1
ATOM 846 N N . GLU A 1 108 ? 1.470 6.091 -10.124 1.00 97.25 108 GLU A N 1
ATOM 847 C CA . GLU A 1 108 ? 1.582 5.730 -11.536 1.00 97.25 108 GLU A CA 1
ATOM 848 C C . GLU A 1 108 ? 2.914 6.183 -12.146 1.00 97.25 108 GLU A C 1
ATOM 850 O O . GLU A 1 108 ? 3.574 5.440 -12.874 1.00 97.25 108 GLU A O 1
ATOM 855 N N . LYS A 1 109 ? 3.381 7.377 -11.779 1.00 97.56 109 LYS A N 1
ATOM 856 C CA . LYS A 1 109 ? 4.701 7.880 -12.161 1.00 97.56 109 LYS A CA 1
ATOM 857 C C . LYS A 1 109 ? 5.809 6.967 -11.643 1.00 97.56 109 LYS A C 1
ATOM 859 O O . LYS A 1 109 ? 6.740 6.666 -12.394 1.00 97.56 109 LYS A O 1
ATOM 864 N N . ALA A 1 110 ? 5.732 6.535 -10.385 1.00 96.44 110 ALA A N 1
ATOM 865 C CA . ALA A 1 110 ? 6.703 5.619 -9.794 1.00 96.44 110 ALA A CA 1
ATOM 866 C C . ALA A 1 110 ? 6.685 4.254 -10.495 1.00 96.44 110 ALA A C 1
ATOM 868 O O . ALA A 1 110 ? 7.750 3.743 -10.841 1.00 96.44 110 ALA A O 1
ATOM 869 N N . ARG A 1 111 ? 5.493 3.716 -10.789 1.00 97.19 111 ARG A N 1
ATOM 870 C CA . ARG A 1 111 ? 5.311 2.467 -11.541 1.00 97.19 111 ARG A CA 1
ATOM 871 C C . ARG A 1 111 ? 5.979 2.535 -12.915 1.00 97.19 111 ARG A C 1
ATOM 873 O O . ARG A 1 111 ? 6.864 1.735 -13.205 1.00 97.19 111 ARG A O 1
ATOM 880 N N . LEU A 1 112 ? 5.632 3.537 -13.724 1.00 97.56 112 LEU A N 1
ATOM 881 C CA . LEU A 1 112 ? 6.183 3.709 -15.073 1.00 97.56 112 LEU A CA 1
ATOM 882 C C . LEU A 1 112 ? 7.693 3.970 -15.060 1.00 97.56 112 LEU A C 1
ATOM 884 O O . LEU A 1 112 ? 8.419 3.486 -15.926 1.00 97.56 112 LEU A O 1
ATOM 888 N N . SER A 1 113 ? 8.183 4.740 -14.088 1.00 96.25 113 SER A N 1
ATOM 889 C CA . SER A 1 113 ? 9.620 5.002 -13.951 1.00 96.25 113 SER A CA 1
ATOM 890 C C . SER A 1 113 ? 10.377 3.725 -13.586 1.00 96.25 113 SER A C 1
ATOM 892 O O . SER A 1 113 ? 11.414 3.443 -14.182 1.00 96.25 113 SER A O 1
ATOM 894 N N . GLY A 1 114 ? 9.833 2.921 -12.669 1.00 95.94 114 GLY A N 1
ATOM 895 C CA . GLY A 1 114 ? 10.381 1.613 -12.315 1.00 95.94 114 GLY A CA 1
ATOM 896 C C . GLY A 1 114 ? 10.413 0.657 -13.506 1.00 95.94 114 GLY A C 1
ATOM 897 O O . GLY A 1 114 ? 11.431 0.014 -13.746 1.00 95.94 114 GLY A O 1
ATOM 898 N N . GLU A 1 115 ? 9.347 0.619 -14.307 1.00 96.25 115 GLU A N 1
ATOM 899 C CA . GLU A 1 115 ? 9.289 -0.193 -15.528 1.00 96.25 115 GLU A CA 1
ATOM 900 C C . GLU A 1 115 ? 10.329 0.232 -16.565 1.00 96.25 115 GLU A C 1
ATOM 902 O O . GLU A 1 115 ? 11.022 -0.622 -17.115 1.00 96.25 115 GLU A O 1
ATOM 907 N N . LYS A 1 116 ? 10.502 1.540 -16.791 1.00 95.56 116 LYS A N 1
ATOM 908 C CA . LYS A 1 116 ? 11.529 2.064 -17.706 1.00 95.56 116 LYS A CA 1
ATOM 909 C C . LYS A 1 116 ? 12.936 1.693 -17.255 1.00 95.56 116 LYS A C 1
ATOM 911 O O . LYS A 1 116 ? 13.734 1.238 -18.070 1.00 95.56 116 LYS A O 1
ATOM 916 N N . LEU A 1 117 ? 13.229 1.865 -15.966 1.00 94.69 117 LEU A N 1
ATOM 917 C CA . LEU A 1 117 ? 14.523 1.496 -15.398 1.00 94.69 117 LEU A CA 1
ATOM 918 C C . LEU A 1 117 ? 14.761 -0.008 -15.521 1.00 94.69 117 LEU A C 1
ATOM 920 O O . LEU A 1 117 ? 15.828 -0.418 -15.958 1.00 94.69 117 LEU A O 1
ATOM 924 N N . ARG A 1 118 ? 13.763 -0.834 -15.199 1.00 91.38 118 ARG A N 1
ATOM 925 C CA . ARG A 1 118 ? 13.857 -2.292 -15.321 1.00 91.38 118 ARG A CA 1
ATOM 926 C C . ARG A 1 118 ? 14.124 -2.717 -16.765 1.00 91.38 118 ARG A C 1
ATOM 928 O O . ARG A 1 118 ? 15.030 -3.513 -16.994 1.00 91.38 118 ARG A O 1
ATOM 935 N N . LYS A 1 119 ? 13.385 -2.161 -17.727 1.00 89.69 119 LYS A N 1
ATOM 936 C CA . LYS A 1 119 ? 13.552 -2.468 -19.152 1.00 89.69 119 LYS A CA 1
ATOM 937 C C . LYS A 1 119 ? 14.948 -2.102 -19.646 1.00 89.69 119 LYS A C 1
ATOM 939 O O . LYS A 1 119 ? 15.669 -2.959 -20.145 1.00 89.69 119 LYS A O 1
ATOM 944 N N . PHE A 1 120 ? 15.353 -0.854 -19.419 1.00 86.56 120 PHE A N 1
ATOM 945 C CA . PHE A 1 120 ? 16.644 -0.357 -19.880 1.00 86.56 120 PHE A CA 1
ATOM 946 C C . PHE A 1 120 ? 17.818 -1.039 -19.171 1.00 86.56 120 PHE A C 1
ATOM 948 O O . PHE A 1 120 ? 18.799 -1.417 -19.801 1.00 86.56 120 PHE A O 1
ATOM 955 N N . PHE A 1 121 ? 17.760 -1.213 -17.849 1.00 85.06 121 PHE A N 1
ATOM 956 C CA . PHE A 1 121 ? 18.915 -1.711 -17.107 1.00 85.06 121 PHE A CA 1
ATOM 957 C C . PHE A 1 121 ? 19.009 -3.227 -17.043 1.00 85.06 121 PHE A C 1
ATOM 959 O O . PHE A 1 121 ? 20.136 -3.702 -17.015 1.00 85.06 121 PHE A O 1
ATOM 966 N N . LEU A 1 122 ? 17.894 -3.962 -17.011 1.00 85.94 122 LEU A N 1
ATOM 967 C CA . LEU A 1 122 ? 17.894 -5.408 -16.770 1.00 85.94 122 LEU A CA 1
ATOM 968 C C . LEU A 1 122 ? 17.418 -6.216 -17.979 1.00 85.94 122 LEU A C 1
ATOM 970 O O . LEU A 1 122 ? 18.053 -7.206 -18.321 1.00 85.94 122 LEU A O 1
ATOM 974 N N . GLU A 1 123 ? 16.317 -5.831 -18.631 1.00 85.31 123 GLU A N 1
ATOM 975 C CA . GLU A 1 123 ? 15.751 -6.658 -19.711 1.00 85.31 123 GLU A CA 1
ATOM 976 C C . GLU A 1 123 ? 16.642 -6.694 -20.950 1.00 85.31 123 GLU A C 1
ATOM 978 O O . GLU A 1 123 ? 16.819 -7.764 -21.536 1.00 85.31 123 GLU A O 1
ATOM 983 N N . GLU A 1 124 ? 17.238 -5.553 -21.297 1.00 82.69 124 GLU A N 1
ATOM 984 C CA . GLU A 1 124 ? 18.173 -5.421 -22.416 1.00 82.69 124 GLU A CA 1
ATOM 985 C C . GLU A 1 124 ? 19.537 -6.076 -22.154 1.00 82.69 124 GLU A C 1
ATOM 987 O O . GLU A 1 124 ? 20.344 -6.147 -23.071 1.00 82.69 124 GLU A O 1
ATOM 992 N N . MET A 1 125 ? 19.833 -6.559 -20.942 1.00 84.44 125 MET A N 1
ATOM 993 C CA . MET A 1 125 ? 21.106 -7.228 -20.646 1.00 84.44 125 MET A CA 1
ATOM 994 C C . MET A 1 125 ? 21.031 -8.730 -20.918 1.00 84.44 125 MET A C 1
ATOM 996 O O . MET A 1 125 ? 20.084 -9.391 -20.493 1.00 84.44 125 MET A O 1
ATOM 1000 N N . GLU A 1 126 ? 22.041 -9.275 -21.601 1.00 84.19 126 GLU A N 1
ATOM 1001 C CA . GLU A 1 126 ? 22.151 -10.717 -21.868 1.00 84.19 126 GLU A CA 1
ATOM 1002 C C . GLU A 1 126 ? 22.482 -11.492 -20.591 1.00 84.19 126 GLU A C 1
ATOM 1004 O O . GLU A 1 126 ? 21.843 -12.491 -20.271 1.00 84.19 126 GLU A O 1
ATOM 1009 N N . SER A 1 127 ? 23.433 -10.978 -19.812 1.00 82.50 127 SER A N 1
ATOM 1010 C CA . SER A 1 127 ? 23.812 -11.516 -18.509 1.00 82.50 127 SER A CA 1
ATOM 1011 C C . SER A 1 127 ? 24.168 -10.393 -17.537 1.00 82.50 127 SER A C 1
ATOM 1013 O O . SER A 1 127 ? 24.566 -9.297 -17.940 1.00 82.50 127 SER A O 1
ATOM 1015 N N . MET A 1 128 ? 23.996 -10.654 -16.239 1.00 83.44 128 MET A N 1
ATOM 1016 C CA . MET A 1 128 ? 24.379 -9.714 -15.184 1.00 83.44 128 MET A CA 1
ATOM 1017 C C . MET A 1 128 ? 25.905 -9.630 -15.081 1.00 83.44 128 MET A C 1
ATOM 1019 O O . MET A 1 128 ? 26.568 -10.662 -15.177 1.00 83.44 128 MET A O 1
ATOM 1023 N N . PRO A 1 129 ? 26.480 -8.436 -14.852 1.00 86.50 129 PRO A N 1
ATOM 1024 C CA . PRO A 1 129 ? 27.916 -8.300 -14.759 1.00 86.50 129 PRO A CA 1
ATOM 1025 C C . PRO A 1 129 ? 28.407 -8.928 -13.452 1.00 86.50 129 PRO A C 1
ATOM 1027 O O . PRO A 1 129 ? 27.851 -8.684 -12.380 1.00 86.50 129 PRO A O 1
ATOM 1030 N N . ILE A 1 130 ? 29.451 -9.739 -13.553 1.00 88.69 130 ILE A N 1
ATOM 1031 C CA . ILE A 1 130 ? 30.062 -10.466 -12.449 1.00 88.69 130 ILE A CA 1
ATOM 1032 C C . ILE A 1 130 ? 31.394 -9.792 -12.128 1.00 88.69 130 ILE A C 1
ATOM 1034 O O . ILE A 1 130 ? 32.216 -9.549 -13.014 1.00 88.69 130 ILE A O 1
ATOM 1038 N N . GLU A 1 131 ? 31.613 -9.503 -10.848 1.00 91.12 131 GLU A N 1
ATOM 1039 C CA . GLU A 1 131 ? 32.915 -9.115 -10.314 1.00 91.12 131 GLU A CA 1
ATOM 1040 C C . GLU A 1 131 ? 33.449 -10.251 -9.443 1.00 91.12 131 GLU A C 1
ATOM 1042 O O . GLU A 1 131 ? 32.775 -10.710 -8.521 1.00 91.12 131 GLU A O 1
ATOM 1047 N N . VAL A 1 132 ? 34.670 -10.697 -9.730 1.00 91.69 132 VAL A N 1
ATOM 1048 C CA . VAL A 1 132 ? 35.382 -11.696 -8.931 1.00 91.69 132 VAL A CA 1
ATOM 1049 C C . VAL A 1 132 ? 36.532 -11.006 -8.212 1.00 91.69 132 VAL A C 1
ATOM 1051 O O . VAL A 1 132 ? 37.366 -10.360 -8.847 1.00 91.69 132 VAL A O 1
ATOM 1054 N N . LEU A 1 133 ? 36.576 -11.156 -6.888 1.00 93.06 133 LEU A N 1
ATOM 1055 C CA . LEU A 1 133 ? 37.603 -10.578 -6.023 1.00 93.06 133 LEU A CA 1
ATOM 1056 C C . LEU A 1 133 ? 38.608 -11.648 -5.587 1.00 93.06 133 LEU A C 1
ATOM 1058 O O . LEU A 1 133 ? 38.228 -12.739 -5.157 1.00 93.06 133 LEU A O 1
ATOM 1062 N N . GLY A 1 134 ? 39.897 -11.320 -5.661 1.00 92.69 134 GLY A N 1
ATOM 1063 C CA . GLY A 1 134 ? 40.957 -12.145 -5.097 1.00 92.69 134 GLY A CA 1
ATOM 1064 C C . GLY A 1 134 ? 40.935 -12.117 -3.566 1.00 92.69 134 GLY A C 1
ATOM 1065 O O . GLY A 1 134 ? 40.982 -11.059 -2.952 1.00 92.69 134 GLY A O 1
ATOM 1066 N N . VAL A 1 135 ? 40.905 -13.289 -2.926 1.00 88.50 135 VAL A N 1
ATOM 1067 C CA . VAL A 1 135 ? 40.881 -13.394 -1.449 1.00 88.50 135 VAL A CA 1
ATOM 1068 C C . VAL A 1 135 ? 42.242 -13.069 -0.817 1.00 88.50 135 VAL A C 1
ATOM 1070 O O . VAL A 1 135 ? 42.310 -12.599 0.313 1.00 88.50 135 VAL A O 1
ATOM 1073 N N . ARG A 1 136 ? 43.344 -13.344 -1.528 1.00 88.19 136 ARG A N 1
ATOM 1074 C CA . ARG A 1 136 ? 44.727 -13.151 -1.041 1.00 88.19 136 ARG A CA 1
ATOM 1075 C C . ARG A 1 136 ? 45.543 -12.157 -1.870 1.00 88.19 136 ARG A C 1
ATOM 1077 O O . ARG A 1 136 ? 46.706 -11.932 -1.563 1.00 88.19 136 ARG A O 1
ATOM 1084 N N . ILE A 1 137 ? 44.960 -11.621 -2.937 1.00 88.56 137 ILE A N 1
ATOM 1085 C CA . ILE A 1 137 ? 45.608 -10.699 -3.870 1.00 88.56 137 ILE A CA 1
ATOM 1086 C C . ILE A 1 137 ? 44.632 -9.544 -4.079 1.00 88.56 137 ILE A C 1
ATOM 1088 O O . ILE A 1 137 ? 43.455 -9.795 -4.332 1.00 88.56 137 ILE A O 1
ATOM 1092 N N . GLU A 1 138 ? 45.114 -8.304 -3.995 1.00 86.12 138 GLU A N 1
ATOM 1093 C CA . GLU A 1 138 ? 44.334 -7.090 -4.279 1.00 86.12 138 GLU A CA 1
ATOM 1094 C C . GLU A 1 138 ? 44.105 -6.930 -5.786 1.00 86.12 138 GLU A C 1
ATOM 1096 O O . GLU A 1 138 ? 44.614 -6.031 -6.451 1.00 86.12 138 GLU A O 1
ATOM 1101 N N . THR A 1 139 ? 43.376 -7.863 -6.381 1.00 90.31 139 THR A N 1
ATOM 1102 C CA . THR A 1 139 ? 43.006 -7.797 -7.791 1.00 90.31 139 THR A CA 1
ATOM 1103 C C . THR A 1 139 ? 41.565 -8.246 -7.935 1.00 90.31 139 THR A C 1
ATOM 1105 O O . THR A 1 139 ? 41.148 -9.231 -7.320 1.00 90.31 139 THR A O 1
ATOM 1108 N N . SER A 1 140 ? 40.800 -7.519 -8.747 1.00 91.00 140 SER A N 1
ATOM 1109 C CA . SER A 1 140 ? 39.460 -7.925 -9.151 1.00 91.00 140 SER A CA 1
ATOM 1110 C C . SER A 1 140 ? 39.338 -7.955 -10.668 1.00 91.00 140 SER A C 1
ATOM 1112 O O . SER A 1 140 ? 39.997 -7.200 -11.386 1.00 91.00 140 SER A O 1
ATOM 1114 N N . VAL A 1 141 ? 38.509 -8.874 -11.154 1.00 90.69 141 VAL A N 1
ATOM 1115 C CA . VAL A 1 141 ? 38.162 -8.996 -12.571 1.00 90.69 141 VAL A CA 1
ATOM 1116 C C . VAL A 1 141 ? 36.668 -8.759 -12.702 1.00 90.69 141 VAL A C 1
ATOM 1118 O O . VAL A 1 141 ? 35.876 -9.349 -11.968 1.00 90.69 141 VAL A O 1
ATOM 1121 N N . LYS A 1 142 ? 36.288 -7.884 -13.635 1.00 90.88 142 LYS A N 1
ATOM 1122 C CA . LYS A 1 142 ? 34.899 -7.513 -13.915 1.00 90.88 142 LYS A CA 1
ATOM 1123 C C . LYS A 1 142 ? 34.526 -7.938 -15.321 1.00 90.88 142 LYS A C 1
ATOM 1125 O O . LYS A 1 142 ? 35.277 -7.670 -16.256 1.00 90.88 142 LYS A O 1
ATOM 1130 N N . SER A 1 143 ? 33.356 -8.542 -15.482 1.00 89.38 143 SER A N 1
ATOM 1131 C CA . SER A 1 143 ? 32.754 -8.683 -16.804 1.00 89.38 143 SER A CA 1
ATOM 1132 C C . SER A 1 143 ? 32.129 -7.358 -17.253 1.00 89.38 143 SER A C 1
ATOM 1134 O O . SER A 1 143 ? 31.684 -6.542 -16.440 1.00 89.38 143 SER A O 1
ATOM 1136 N N . PHE A 1 144 ? 32.067 -7.150 -18.565 1.00 85.19 144 PHE A N 1
ATOM 1137 C CA . PHE A 1 144 ? 31.429 -5.977 -19.160 1.00 85.19 144 PHE A CA 1
ATOM 1138 C C . PHE A 1 144 ? 29.938 -6.221 -19.396 1.00 85.19 144 PHE A C 1
ATOM 1140 O O . PHE A 1 144 ? 29.480 -7.360 -19.469 1.00 85.19 144 PHE A O 1
ATOM 1147 N N . ARG A 1 145 ? 29.170 -5.135 -19.507 1.00 83.44 145 ARG A N 1
ATOM 1148 C CA . ARG A 1 145 ? 27.749 -5.199 -19.857 1.00 83.44 145 ARG A CA 1
ATOM 1149 C C . ARG A 1 145 ? 27.608 -5.592 -21.326 1.00 83.44 145 ARG A C 1
ATOM 1151 O O . ARG A 1 145 ? 28.077 -4.859 -22.192 1.00 83.44 145 ARG A O 1
ATOM 1158 N N . ILE A 1 146 ? 26.913 -6.697 -21.580 1.00 85.44 146 ILE A N 1
ATOM 1159 C CA . ILE A 1 146 ? 26.550 -7.149 -22.926 1.00 85.44 146 ILE A CA 1
ATOM 1160 C C . ILE A 1 146 ? 25.034 -7.012 -23.080 1.00 85.44 146 ILE A C 1
ATOM 1162 O O . ILE A 1 146 ? 24.270 -7.436 -22.207 1.00 85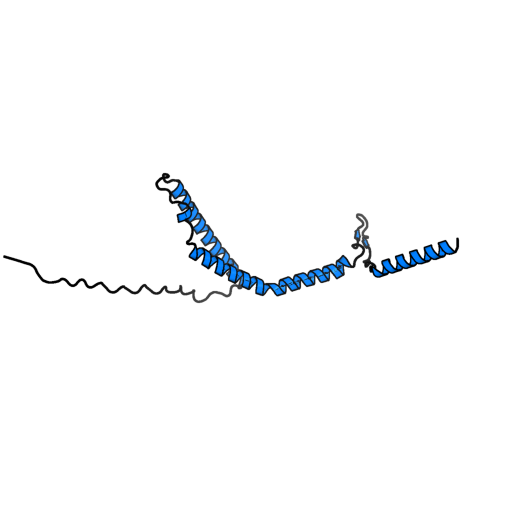.44 146 ILE A O 1
ATOM 1166 N N . GLY A 1 147 ? 24.612 -6.336 -24.148 1.00 83.38 147 GLY A N 1
ATOM 1167 C CA . GLY A 1 147 ? 23.202 -6.191 -24.494 1.00 83.38 147 GLY A CA 1
ATOM 1168 C C . GLY A 1 147 ? 22.697 -7.423 -25.239 1.00 83.38 147 GLY A C 1
ATOM 1169 O O . GLY A 1 147 ? 23.437 -7.989 -26.038 1.00 83.38 147 GLY A O 1
ATOM 1170 N N . LYS A 1 148 ? 21.447 -7.826 -25.001 1.00 85.19 148 LYS A N 1
ATOM 1171 C CA . LYS A 1 148 ? 20.797 -8.870 -25.797 1.00 85.19 148 LYS A CA 1
ATOM 1172 C C . LYS A 1 148 ? 20.712 -8.434 -27.252 1.00 85.19 148 LYS A C 1
ATOM 1174 O O . LYS A 1 148 ? 20.340 -7.297 -27.544 1.00 85.19 148 LYS A O 1
ATOM 1179 N N . LEU A 1 149 ? 21.009 -9.366 -28.146 1.00 83.69 149 LEU A N 1
ATOM 1180 C CA . LEU A 1 149 ? 20.690 -9.220 -29.559 1.00 83.69 149 LEU A CA 1
ATOM 1181 C C . LEU A 1 149 ? 19.165 -9.220 -29.722 1.00 83.69 149 LEU A C 1
ATOM 1183 O O . LEU A 1 149 ? 18.450 -9.877 -28.963 1.00 83.69 149 LEU A O 1
ATOM 1187 N N . ASN A 1 150 ? 18.671 -8.425 -30.667 1.00 84.38 150 ASN A N 1
ATOM 1188 C CA . ASN A 1 150 ? 17.243 -8.331 -30.942 1.00 84.38 150 ASN A CA 1
ATOM 1189 C C . ASN A 1 150 ? 16.734 -9.609 -31.628 1.00 84.38 150 ASN A C 1
ATOM 1191 O O . ASN A 1 150 ? 17.483 -10.306 -32.308 1.00 84.38 150 ASN A O 1
ATOM 1195 N N . ASP A 1 151 ? 15.440 -9.890 -31.491 1.00 83.56 151 ASP A N 1
ATOM 1196 C CA . ASP A 1 151 ? 14.820 -11.076 -32.102 1.00 83.56 151 ASP A CA 1
ATOM 1197 C C . ASP A 1 151 ? 14.970 -11.089 -33.633 1.00 83.56 151 ASP A C 1
ATOM 1199 O O . ASP A 1 151 ? 15.090 -12.148 -34.241 1.00 83.56 151 ASP A O 1
ATOM 1203 N N . GLU A 1 152 ? 15.033 -9.907 -34.250 1.00 86.00 152 GLU A N 1
ATOM 1204 C CA . GLU A 1 152 ? 15.284 -9.734 -35.684 1.00 86.00 152 GLU A CA 1
ATOM 1205 C C . GLU A 1 152 ? 16.639 -10.321 -36.105 1.00 86.00 152 GLU A C 1
ATOM 1207 O O . GLU A 1 152 ? 16.714 -11.006 -37.121 1.00 86.00 152 GLU A O 1
ATOM 1212 N N . TYR A 1 153 ? 17.697 -10.139 -35.305 1.00 86.38 153 TYR A N 1
ATOM 1213 C CA . TYR A 1 153 ? 18.993 -10.755 -35.584 1.00 86.38 153 TYR A CA 1
ATOM 1214 C C . TYR A 1 153 ? 18.866 -12.279 -35.662 1.00 86.38 153 TYR A C 1
ATOM 1216 O O . TYR A 1 153 ? 19.290 -12.884 -36.646 1.00 86.38 153 TYR A O 1
ATOM 1224 N N . PHE A 1 154 ? 18.216 -12.896 -34.675 1.00 87.69 154 PHE A N 1
ATOM 1225 C CA . PHE A 1 154 ? 18.037 -14.348 -34.647 1.00 87.69 154 PHE A CA 1
ATOM 1226 C C . PHE A 1 154 ? 17.170 -14.861 -35.803 1.00 87.69 154 PHE A C 1
ATOM 1228 O O . PHE A 1 154 ? 17.474 -15.913 -36.358 1.00 87.69 154 PHE A O 1
ATOM 1235 N N . GLN A 1 155 ? 16.149 -14.104 -36.215 1.00 90.06 155 GLN A N 1
ATOM 1236 C CA . GLN A 1 155 ? 15.347 -14.426 -37.400 1.00 90.06 155 GLN A CA 1
ATOM 1237 C C . GLN A 1 155 ? 16.197 -14.405 -38.673 1.00 90.06 155 GLN A C 1
ATOM 1239 O O . GLN A 1 155 ? 16.169 -15.356 -39.445 1.00 90.06 155 GLN A O 1
ATOM 1244 N N . THR A 1 156 ? 17.020 -13.369 -38.863 1.00 91.25 156 THR A N 1
ATOM 1245 C CA . THR A 1 156 ? 17.883 -13.295 -40.052 1.00 91.25 156 THR A CA 1
ATOM 1246 C C . THR A 1 156 ? 18.937 -14.397 -40.096 1.00 91.25 156 THR A C 1
ATOM 1248 O O . THR A 1 156 ? 19.243 -14.894 -41.176 1.00 91.25 156 THR A O 1
ATOM 1251 N N . VAL A 1 157 ? 19.487 -14.797 -38.946 1.00 91.12 157 VAL A N 1
ATOM 1252 C CA . VAL A 1 157 ? 20.440 -15.911 -38.872 1.00 91.12 157 VAL A CA 1
ATOM 1253 C C . VAL A 1 157 ? 19.759 -17.218 -39.271 1.00 91.12 157 VAL A C 1
ATOM 1255 O O . VAL A 1 157 ? 20.287 -17.914 -40.134 1.00 91.12 157 VAL A O 1
ATOM 1258 N N . ALA A 1 158 ? 18.568 -17.501 -38.738 1.00 91.94 158 ALA A N 1
ATOM 1259 C CA . ALA A 1 158 ? 17.812 -18.704 -39.085 1.00 91.94 158 ALA A CA 1
ATOM 1260 C C . ALA A 1 158 ? 17.462 -18.763 -40.587 1.00 91.94 158 ALA A C 1
ATOM 1262 O O . ALA A 1 158 ? 17.676 -19.788 -41.233 1.00 91.94 158 ALA A O 1
ATOM 1263 N N . ASP A 1 159 ? 17.010 -17.647 -41.168 1.00 92.94 159 ASP A N 1
ATOM 1264 C CA . ASP A 1 159 ? 16.694 -17.556 -42.600 1.00 92.94 159 ASP A CA 1
ATOM 1265 C C . ASP A 1 159 ? 17.932 -17.782 -43.490 1.00 92.94 159 ASP A C 1
ATOM 1267 O O . ASP A 1 159 ? 17.846 -18.337 -44.592 1.00 92.94 159 ASP A O 1
ATOM 1271 N N . LEU A 1 160 ? 19.102 -17.308 -43.049 1.00 92.38 160 LEU A N 1
ATOM 1272 C CA . LEU A 1 160 ? 20.363 -17.512 -43.760 1.00 92.38 160 LEU A CA 1
ATOM 1273 C C . LEU A 1 160 ? 20.838 -18.960 -43.658 1.00 92.38 160 LEU A C 1
ATOM 1275 O O . LEU A 1 160 ? 21.264 -19.514 -44.669 1.00 92.38 160 LEU A O 1
ATOM 1279 N N . GLU A 1 161 ? 20.749 -19.566 -42.476 1.00 93.06 161 GLU A N 1
ATOM 1280 C CA . GLU A 1 161 ? 21.081 -20.976 -42.259 1.00 93.06 161 GLU A CA 1
ATOM 1281 C C . GLU A 1 161 ? 20.230 -21.880 -43.161 1.00 93.06 161 GLU A C 1
ATOM 1283 O O . GLU A 1 161 ? 20.784 -22.692 -43.902 1.00 93.06 161 GLU A O 1
ATOM 1288 N N . GLU A 1 162 ? 18.914 -21.649 -43.232 1.00 91.75 162 GLU A N 1
ATOM 1289 C CA . GLU A 1 162 ? 18.015 -22.399 -44.122 1.00 91.75 162 GLU A CA 1
ATOM 1290 C C . GLU A 1 162 ? 18.412 -22.252 -45.604 1.00 91.75 162 GLU A C 1
ATOM 1292 O O . GLU A 1 162 ? 18.431 -23.222 -46.371 1.00 91.75 162 GLU A O 1
ATOM 1297 N N . ARG A 1 163 ? 18.778 -21.037 -46.033 1.00 89.75 163 ARG A N 1
ATOM 1298 C CA . ARG A 1 163 ? 19.231 -20.780 -47.410 1.00 89.75 163 ARG A CA 1
ATOM 1299 C C . ARG A 1 163 ? 20.542 -21.482 -47.742 1.00 89.75 163 ARG A C 1
ATOM 1301 O O . ARG A 1 163 ? 20.683 -21.974 -48.863 1.00 89.75 163 ARG A O 1
ATOM 1308 N N . ILE A 1 164 ? 21.481 -21.516 -46.799 1.00 90.44 164 ILE A N 1
ATOM 1309 C CA . ILE A 1 164 ? 22.774 -22.185 -46.964 1.00 90.44 164 ILE A CA 1
ATOM 1310 C C . ILE A 1 164 ? 22.557 -23.693 -47.099 1.00 90.44 164 ILE A C 1
ATOM 1312 O O . ILE A 1 164 ? 23.041 -24.291 -48.059 1.00 90.44 164 ILE A O 1
ATOM 1316 N N . GLU A 1 165 ? 21.758 -24.298 -46.218 1.00 91.31 165 GLU A N 1
ATOM 1317 C CA . GLU A 1 165 ? 21.438 -25.729 -46.278 1.00 91.31 165 GLU A CA 1
ATOM 1318 C C . GLU A 1 165 ? 20.741 -26.111 -47.592 1.00 91.31 165 GLU A C 1
ATOM 1320 O O . GLU A 1 165 ? 21.086 -27.114 -48.225 1.00 91.31 165 GLU A O 1
ATOM 1325 N N . ALA A 1 166 ? 19.803 -25.283 -48.060 1.00 87.69 166 ALA A N 1
ATOM 1326 C CA . ALA A 1 166 ? 19.124 -25.492 -49.334 1.00 87.69 166 ALA A CA 1
ATOM 1327 C C . ALA A 1 166 ? 20.072 -25.391 -50.542 1.00 87.69 166 ALA A C 1
ATOM 1329 O O . ALA A 1 166 ? 19.855 -26.064 -51.554 1.00 87.69 166 ALA A O 1
ATOM 1330 N N . GLU A 1 167 ? 21.107 -24.552 -50.476 1.00 85.19 167 GLU A N 1
ATOM 1331 C CA . GLU A 1 167 ? 22.117 -24.441 -51.528 1.00 85.19 167 GLU A CA 1
ATOM 1332 C C . GLU A 1 167 ? 23.099 -25.620 -51.497 1.00 85.19 167 GLU A C 1
ATOM 1334 O O . GLU A 1 167 ? 23.418 -26.186 -52.544 1.00 85.19 167 GLU A O 1
ATOM 1339 N N . GLU A 1 168 ? 23.527 -26.051 -50.311 1.00 85.69 168 GLU A N 1
ATOM 1340 C CA . GLU A 1 168 ? 24.377 -27.231 -50.139 1.00 85.69 168 GLU A CA 1
ATOM 1341 C C . GLU A 1 168 ? 23.680 -28.520 -50.591 1.00 85.69 168 GLU A C 1
ATOM 1343 O O . GLU A 1 168 ? 24.308 -29.363 -51.235 1.00 85.69 168 GLU A O 1
ATOM 1348 N N . ALA A 1 169 ? 22.375 -28.650 -50.342 1.00 79.81 169 ALA A N 1
ATOM 1349 C CA . ALA A 1 169 ? 21.567 -29.771 -50.815 1.00 79.81 169 ALA A CA 1
ATOM 1350 C C . ALA A 1 169 ? 21.386 -29.789 -52.343 1.00 79.81 169 ALA A C 1
ATOM 1352 O O . ALA A 1 169 ? 21.242 -30.861 -52.915 1.00 79.81 169 ALA A O 1
ATOM 1353 N N . ARG A 1 170 ? 21.409 -28.628 -53.017 1.00 76.81 170 ARG A N 1
ATOM 1354 C CA . ARG A 1 170 ? 21.390 -28.548 -54.494 1.00 76.81 170 ARG A CA 1
ATOM 1355 C C . ARG A 1 170 ? 22.746 -28.840 -55.130 1.00 76.81 170 ARG A C 1
ATOM 1357 O O . ARG A 1 170 ? 22.802 -29.140 -56.319 1.00 76.81 170 ARG A O 1
ATOM 1364 N N . ARG A 1 171 ? 23.832 -28.648 -54.379 1.00 69.88 171 ARG A N 1
ATOM 1365 C CA . ARG A 1 171 ? 25.207 -28.902 -54.835 1.00 69.88 171 ARG A CA 1
ATOM 1366 C C . ARG A 1 171 ? 25.638 -30.361 -54.643 1.00 69.88 171 ARG A C 1
ATOM 1368 O O . ARG A 1 171 ? 26.635 -30.751 -55.248 1.00 69.88 171 ARG A O 1
ATOM 1375 N N . ARG A 1 172 ? 24.935 -31.130 -53.807 1.00 56.66 172 ARG A N 1
ATOM 1376 C CA . ARG A 1 172 ? 25.088 -32.587 -53.656 1.00 56.66 172 ARG A CA 1
ATOM 1377 C C . ARG A 1 172 ? 24.188 -33.338 -54.630 1.00 56.66 172 ARG A C 1
ATOM 1379 O O . ARG A 1 172 ? 24.621 -34.432 -55.051 1.00 56.66 172 ARG A O 1
#

Foldseek 3Di:
DDDDDDDDDPDDDDDDDDPDPDDPDDDPDDPPDDPVVVVVVVVVVVVVVVVVVVVVVVVVQVVLVPDDPVRRDDPVVVDDDVVVVVVVVVVVVVVVVVVCVVCVVVVVVVVVVVVVCCCVPPVQFPDDKDWDQDPPDRDIDIDDTDGDDDVVVVVVVVVVVVVVVVVVVVVD

=== Feature glossary ===
The record interleaves many kinds of information about one protein. Here is each kind framed as the question it answers.

Q: What does the local fold look like, residue by residue?
A: A 3Di character summarizes, for each residue, the relative orientation of the Cα frame of its nearest spatial neighbor. Because it encodes fold topology rather than chemistry, 3Di alignments detect remote structural similarity that sequence alignment misses.

Q: Which residues are in helices, strands, or loops?
A: Secondary structure is the local, repeating backbone conformation. DSSP classifies it into eight states by reading the hydrogen-bond network: three helix types (H, G, I), two β types (E, B), two non-regular types (T, S), and unstructured coil (-).

Q: How big and how compact is the whole molecule?
A: Three whole-structure scalars: the radius of gyration (RMS distance of Cα from centroid, in Å), the count of Cα–Cα contacts (pairs closer than 8 Å and separated by more than four residues in sequence — i.e. tertiary, not local, contacts), and the bounding-box dimensions. Together they distinguish compact globular folds from extended fibres or disordered chains.

Q: How confident is the AlphaFold model at each residue?
A: For AlphaFold models, the B-factor field carries pLDDT — the model's own estimate of local accuracy on a 0–100 scale. Regions with pLDDT<50 should be treated as essentially unmodeled; they often correspond to intrinsically disordered segments.

Q: What family and function is it annotated with?
A: Functional annotations link the protein to curated databases. InterPro entries identify conserved domains and families by matching the sequence against member-database signatures (Pfam, PROSITE, CDD, …). Gene Ontology (GO) terms describe molecular function, biological process, and cellular component in a controlled vocabulary. CATH places the structure in a hierarchical fold classification (Class/Architecture/Topology/Homologous-superfamily). The organism is the source species.

Q: What known structures does this most resemble?
A: Nearest PDB neighbors are the top structural matches found by Foldseek when searching this structure against the entire Protein Data Bank. Each hit reports a TM-score (0 to 1; >0.5 almost always implies the same fold) and an E-value. These are *structural* homologs — they may share no detectable sequence similarity.

Q: Which residues are buried vs exposed?
A: Solvent-accessible surface area (SASA) is the area in Å² traced out by the centre of a 1.4 Å probe sphere (a water molecule) rolled over the protein's van der Waals surface (Shrake–Rupley / Lee–Richards construction). Buried residues have near-zero SASA; fully exposed residues can exceed 200 Å². The total SASA scales roughly with the number of surface residues.

Q: What are the backbone torsion angles?
A: φ (phi) and ψ (psi) are the two rotatable backbone dihedrals per residue: φ is the C(i-1)–N–Cα–C torsion, ψ is the N–Cα–C–N(i+1) torsion, both in degrees on (−180°, 180°]. α-helical residues cluster near (−60°, −45°); β-strand residues near (−120°, +130°). A Ramachandran plot is simply a scatter of (φ, ψ) for every residue.

Q: Are the domains correctly placed relative to each other?
A: Predicted aligned error is AlphaFold's pairwise confidence. Unlike pLDDT (per-residue), PAE is per-residue-pair and captures whether two parts of the structure are correctly placed relative to each other. Units are ångströms of expected positional error.

Q: What if only a Cα trace is available?
A: P-SEA three-state annotation labels each residue as helix, strand, or coil based purely on the geometry of the Cα trace. It serves as a fallback when the full backbone (and thus DSSP) is unavailable.

Q: What is the amino-acid chain?
A: This is the polypeptide sequence — one letter per residue, N-terminus first. Length ranges from a few dozen residues for small domains to over a thousand for large multi-domain proteins.

Q: What do the rendered images show?
A: The six renders are orthographic views along the three Cartesian axes in both directions. Representation (cartoon, sticks, or surface) and color scheme (sequence-rainbow or by-chain) vary across proteins so the training set covers all the common visualization conventions.

Q: What do the diagnostic plots show?
A: Plot images: a contact map (which residues are close in 3D, as an N×N binary image), a Ramachandran scatter (backbone torsion angles, revealing secondary-structure composition at a glance), and — for AlphaFold structures — a PAE heatmap (pairwise prediction confidence).

Q: How mobile is each atom in the crystal?
A: B-factor (Debye–Waller factor) reflects atomic displacement in the crystal lattice. It is an experimental observable (units Å²), not a prediction; low values mean the atom is pinned down, high values mean it moves or is heterogeneous across the crystal.

Q: Where is each backbone atom in 3D?
A: The mmCIF table is the protein's shape written out atom by atom. For each backbone N, Cα, C, and carbonyl O, it records an (x, y, z) coordinate triple in Å plus the residue type, chain letter, and residue number.